Protein AF-A0A1F6BG37-F1 (afdb_monomer)

Foldseek 3Di:
DKWFDDDQFWIWDDAPFWIWIDAFFWIWIGGPVDDDIDIDGAADWDADRNKTWGWDDDPNTTWIFIAGLNATETEPHPHQDEDDLVRLVVREDHQEYEEELNHCVNCVSHVHLEYEYHDDDPVSVCVSCVVVVHRDADEDRMDDDHPVPRDPHYYYHYHD

Nearest PDB structures (foldseek):
  1vjn-assembly2_B  TM=7.966E-01  e=3.087E-10  Thermotoga maritima
  1vjn-assembly1_A  TM=7.802E-01  e=8.907E-10  Thermotoga maritima
  6do3-assembly1_A  TM=3.942E-01  e=5.935E-02  Homo sapiens
  3b77-assembly2_E  TM=4.683E-01  e=9.216E-01  Exiguobacterium sibiricum 255-15
  2qmi-assembly1_C  TM=3.469E-01  e=2.830E+00  Pyrococcus abyssi

InterPro domains:
  IPR036866 Ribonuclease Z/Hydroxyacylglutathione hydrolase-like [G3DSA:3.60.15.10] (1-160)
  IPR036866 Ribonuclease Z/Hydroxyacylglutathione hydrolase-like [SSF56281] (44-125)

Structure (mmCIF, N/CA/C/O backbone):
data_AF-A0A1F6BG37-F1
#
_entry.id   AF-A0A1F6BG37-F1
#
loop_
_atom_site.group_PDB
_atom_site.id
_atom_site.type_symbol
_atom_site.label_atom_id
_atom_site.label_alt_id
_atom_site.label_comp_id
_atom_site.label_asym_id
_atom_site.label_entity_id
_atom_site.label_seq_id
_atom_site.pdbx_PDB_ins_code
_atom_site.Cartn_x
_atom_site.Cartn_y
_atom_site.Cartn_z
_atom_site.occupancy
_atom_site.B_iso_or_equiv
_atom_site.auth_seq_id
_atom_site.auth_comp_id
_atom_site.auth_asym_id
_atom_site.auth_atom_id
_atom_site.pdbx_PDB_model_num
ATOM 1 N N . MET A 1 1 ? -2.166 -8.365 -10.939 1.00 94.50 1 MET A N 1
ATOM 2 C CA . MET A 1 1 ? -1.132 -8.343 -9.890 1.00 94.50 1 MET A CA 1
ATOM 3 C C . MET A 1 1 ? -1.586 -9.173 -8.691 1.00 94.50 1 MET A C 1
ATOM 5 O O . MET A 1 1 ? -2.780 -9.232 -8.429 1.00 94.50 1 MET A O 1
ATOM 9 N N . ASP A 1 2 ? -0.647 -9.784 -7.964 1.00 96.81 2 ASP A N 1
ATOM 10 C CA . ASP A 1 2 ? -0.900 -10.356 -6.630 1.00 96.81 2 ASP A CA 1
ATOM 11 C C . ASP A 1 2 ? -0.273 -9.486 -5.528 1.00 96.81 2 ASP A C 1
ATOM 13 O O . ASP A 1 2 ? 0.865 -9.044 -5.675 1.00 96.81 2 ASP A O 1
ATOM 17 N N . ILE A 1 3 ? -0.975 -9.292 -4.414 1.00 97.62 3 ILE A N 1
ATOM 18 C CA . ILE A 1 3 ? -0.491 -8.641 -3.191 1.00 97.62 3 ILE A CA 1
ATOM 19 C C . ILE A 1 3 ? -0.441 -9.699 -2.090 1.00 97.62 3 ILE A C 1
ATOM 21 O O . ILE A 1 3 ? -1.429 -10.391 -1.858 1.00 97.62 3 ILE A O 1
ATOM 25 N N . SER A 1 4 ? 0.689 -9.842 -1.405 1.00 97.25 4 SER A N 1
ATOM 26 C CA . SER A 1 4 ? 0.837 -10.785 -0.288 1.00 97.25 4 SER A CA 1
ATOM 27 C C . SER A 1 4 ? 1.600 -10.154 0.868 1.00 97.25 4 SER A C 1
ATOM 29 O O . SER A 1 4 ? 2.575 -9.431 0.636 1.00 97.25 4 SER A O 1
ATOM 31 N N . PHE A 1 5 ? 1.211 -10.490 2.094 1.00 92.88 5 PHE A N 1
ATOM 32 C CA . PHE A 1 5 ? 1.993 -10.187 3.287 1.00 92.88 5 PHE A CA 1
ATOM 33 C C . PHE A 1 5 ? 3.263 -11.053 3.313 1.00 92.88 5 PHE A C 1
ATOM 35 O O . PHE A 1 5 ? 3.240 -12.218 2.916 1.00 92.88 5 PHE A O 1
ATOM 42 N N . VAL A 1 6 ? 4.402 -10.475 3.697 1.00 89.62 6 VAL A N 1
ATOM 43 C CA . VAL A 1 6 ? 5.690 -11.192 3.757 1.00 89.62 6 VAL A CA 1
ATOM 44 C C . VAL A 1 6 ? 6.105 -11.438 5.201 1.00 89.62 6 VAL A C 1
ATOM 46 O O . VAL A 1 6 ? 6.521 -12.538 5.550 1.00 89.62 6 VAL A O 1
ATOM 49 N N . ASN A 1 7 ? 6.049 -10.393 6.021 1.00 81.69 7 ASN A N 1
ATOM 50 C CA . ASN A 1 7 ? 6.365 -10.397 7.445 1.00 81.69 7 ASN A CA 1
ATOM 51 C C . ASN A 1 7 ? 5.792 -9.116 8.073 1.00 81.69 7 ASN A C 1
ATOM 53 O O . ASN A 1 7 ? 5.287 -8.273 7.338 1.00 81.69 7 ASN A O 1
ATOM 57 N N . GLN A 1 8 ? 5.946 -8.962 9.395 1.00 69.06 8 GLN A N 1
ATOM 58 C CA . GLN A 1 8 ? 5.404 -7.911 10.282 1.00 69.06 8 GLN A CA 1
ATOM 59 C C . GLN A 1 8 ? 5.094 -6.526 9.673 1.00 69.06 8 GLN A C 1
ATOM 61 O O . GLN A 1 8 ? 4.143 -5.892 10.120 1.00 69.06 8 GLN A O 1
ATOM 66 N N . SER A 1 9 ? 5.858 -6.034 8.692 1.00 77.56 9 SER A N 1
ATOM 67 C CA . SER A 1 9 ? 5.552 -4.768 8.007 1.00 77.56 9 SER A CA 1
ATOM 68 C C . SER A 1 9 ? 5.842 -4.755 6.502 1.00 77.56 9 SER A C 1
ATOM 70 O O . SER A 1 9 ? 5.820 -3.692 5.891 1.00 77.56 9 SER A O 1
ATOM 72 N N . SER A 1 10 ? 6.128 -5.905 5.890 1.00 92.50 10 SER A N 1
ATOM 73 C CA . SER A 1 10 ? 6.514 -5.965 4.480 1.00 92.50 10 SER A CA 1
ATOM 74 C C . SER A 1 10 ? 5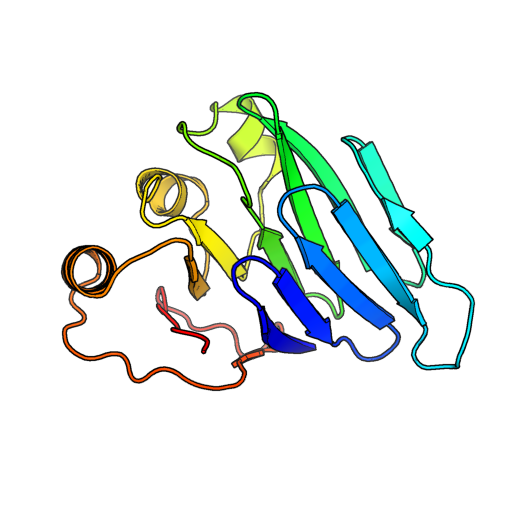.424 -6.576 3.613 1.00 92.50 10 SER A C 1
ATOM 76 O O . SER A 1 10 ? 4.913 -7.660 3.903 1.00 92.50 10 SER A O 1
ATOM 78 N N . PHE A 1 11 ? 5.146 -5.924 2.488 1.00 97.00 11 PHE A N 1
ATOM 79 C CA . PHE A 1 11 ? 4.226 -6.408 1.466 1.00 97.00 11 PHE A CA 1
ATOM 80 C C . PHE A 1 11 ? 4.971 -6.673 0.169 1.00 97.00 11 PHE A C 1
ATOM 82 O O . PHE A 1 11 ? 5.906 -5.961 -0.201 1.00 97.00 11 PHE A O 1
ATOM 89 N N . ARG A 1 12 ? 4.537 -7.714 -0.534 1.00 97.62 12 ARG A N 1
ATOM 90 C CA . ARG A 1 12 ? 5.015 -8.047 -1.869 1.00 97.62 12 ARG A CA 1
ATOM 91 C C . ARG A 1 12 ? 3.910 -7.777 -2.876 1.00 97.62 12 ARG A C 1
ATOM 93 O O . ARG A 1 12 ? 2.835 -8.358 -2.761 1.00 97.62 12 ARG A O 1
ATOM 100 N N . LEU A 1 13 ? 4.221 -6.968 -3.882 1.00 97.56 13 LEU A N 1
ATOM 101 C CA . LEU A 1 13 ? 3.398 -6.727 -5.061 1.00 97.56 13 LEU A CA 1
ATOM 102 C C . LEU A 1 13 ? 4.023 -7.469 -6.237 1.00 97.56 13 LEU A C 1
ATOM 104 O O . LEU A 1 13 ? 5.162 -7.216 -6.626 1.00 97.56 13 LEU A O 1
ATOM 108 N N . ARG A 1 14 ? 3.302 -8.434 -6.792 1.00 96.44 14 ARG A N 1
ATOM 109 C CA . ARG A 1 14 ? 3.774 -9.295 -7.872 1.00 96.44 14 ARG A CA 1
ATOM 110 C C . ARG A 1 14 ? 3.041 -8.934 -9.160 1.00 96.44 14 ARG A C 1
ATOM 112 O O . ARG A 1 14 ? 1.942 -9.431 -9.414 1.00 96.44 14 ARG A O 1
ATOM 119 N N . GLY A 1 15 ? 3.658 -8.082 -9.972 1.00 95.19 15 GLY A N 1
ATOM 120 C CA . GLY A 1 15 ? 3.165 -7.739 -11.306 1.00 95.19 15 GLY A CA 1
ATOM 121 C C . GLY A 1 15 ? 3.629 -8.725 -12.376 1.00 95.19 15 GLY A C 1
ATOM 122 O O . GLY A 1 15 ? 4.350 -9.680 -12.071 1.00 95.19 15 GLY A O 1
ATOM 123 N N . LYS A 1 16 ? 3.238 -8.519 -13.634 1.00 93.00 16 LYS A N 1
ATOM 124 C CA . LYS A 1 16 ? 3.592 -9.410 -14.755 1.00 93.00 16 LYS A CA 1
ATOM 125 C C . LYS A 1 16 ? 5.098 -9.447 -15.018 1.00 93.00 16 LYS A C 1
ATOM 127 O O . LYS A 1 16 ? 5.654 -10.532 -15.165 1.00 93.00 16 LYS A O 1
ATOM 132 N N . LEU A 1 17 ? 5.736 -8.277 -15.046 1.00 91.19 17 LEU A N 1
ATOM 133 C CA . LEU A 1 17 ? 7.152 -8.111 -15.410 1.00 91.19 17 LEU A CA 1
ATOM 134 C C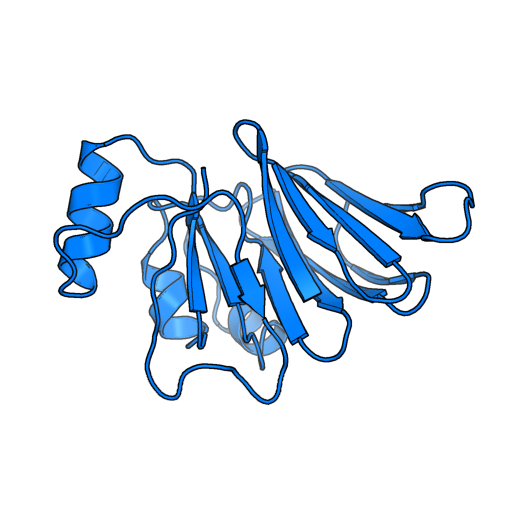 . LEU A 1 17 ? 8.067 -7.887 -14.203 1.00 91.19 17 LEU A C 1
ATOM 136 O O . LEU A 1 17 ? 9.241 -8.243 -14.242 1.00 91.19 17 LEU A O 1
ATOM 140 N N . ALA A 1 18 ? 7.525 -7.363 -13.106 1.00 94.88 18 ALA A N 1
ATOM 141 C CA . ALA A 1 18 ? 8.302 -6.992 -11.933 1.00 94.88 18 ALA A CA 1
ATOM 142 C C . ALA A 1 18 ? 7.689 -7.518 -10.632 1.00 94.88 18 ALA A C 1
ATOM 144 O O . ALA A 1 18 ? 6.522 -7.919 -10.558 1.00 94.88 18 ALA A O 1
ATOM 145 N N . MET A 1 19 ? 8.507 -7.516 -9.588 1.00 96.06 19 MET A N 1
ATOM 146 C CA . MET A 1 19 ? 8.092 -7.730 -8.211 1.00 96.06 19 MET A CA 1
ATOM 147 C C . MET A 1 19 ? 8.577 -6.558 -7.368 1.00 96.06 19 MET A C 1
ATOM 149 O O . MET A 1 19 ? 9.736 -6.164 -7.465 1.00 96.06 19 MET A O 1
ATOM 153 N N . VAL A 1 20 ? 7.701 -6.034 -6.520 1.00 97.44 20 VAL A N 1
ATOM 154 C CA . VAL A 1 20 ? 8.028 -5.005 -5.538 1.00 97.44 20 VAL A CA 1
ATOM 155 C C . VAL A 1 20 ? 7.927 -5.608 -4.147 1.00 97.44 20 VAL A C 1
ATOM 157 O O . VAL A 1 20 ? 6.960 -6.305 -3.846 1.00 97.44 20 VAL A O 1
ATOM 160 N N . ILE A 1 21 ? 8.915 -5.345 -3.300 1.00 96.88 21 ILE A N 1
ATOM 161 C CA . ILE A 1 21 ? 8.837 -5.576 -1.858 1.00 96.88 21 ILE A CA 1
ATOM 162 C C . ILE A 1 21 ? 8.934 -4.208 -1.196 1.00 96.88 21 ILE A C 1
ATOM 164 O O . ILE A 1 21 ? 9.921 -3.503 -1.395 1.00 96.88 21 ILE A O 1
ATOM 168 N N . VAL A 1 22 ? 7.909 -3.832 -0.440 1.00 96.94 22 VAL A N 1
ATOM 169 C CA . VAL A 1 22 ? 7.847 -2.553 0.270 1.00 96.94 22 VAL A CA 1
ATOM 170 C C . VAL A 1 22 ? 7.753 -2.800 1.770 1.00 96.94 22 VAL A C 1
ATOM 172 O O . VAL A 1 22 ? 7.030 -3.693 2.212 1.00 96.94 22 VAL A O 1
ATOM 175 N N . ASP A 1 23 ? 8.515 -2.032 2.541 1.00 94.12 23 ASP A N 1
ATOM 176 C CA . ASP A 1 23 ? 8.508 -1.992 4.001 1.00 94.12 23 ASP A CA 1
ATOM 177 C C . ASP A 1 23 ? 8.497 -0.532 4.491 1.00 94.12 23 ASP A C 1
ATOM 179 O O . ASP A 1 23 ? 8.476 0.405 3.697 1.00 94.12 23 ASP A O 1
ATOM 183 N N . GLN A 1 24 ? 8.485 -0.309 5.809 1.00 89.69 24 GLN A N 1
ATOM 184 C CA . GLN A 1 24 ? 8.408 1.042 6.393 1.00 89.69 24 GLN A CA 1
ATOM 185 C C . GLN A 1 24 ? 9.561 1.989 6.017 1.00 89.69 24 GLN A C 1
ATOM 187 O O . GLN A 1 24 ? 9.428 3.195 6.204 1.00 89.69 24 GLN A O 1
ATOM 192 N N . LYS A 1 25 ? 10.702 1.472 5.560 1.00 88.25 25 LYS A N 1
ATOM 193 C CA . LYS A 1 25 ? 11.916 2.256 5.292 1.00 88.25 25 LYS A CA 1
ATOM 194 C C . LYS A 1 25 ? 12.234 2.335 3.811 1.00 88.25 25 LYS A C 1
ATOM 196 O O . LYS A 1 25 ? 12.939 3.247 3.381 1.00 88.25 25 LYS A O 1
ATOM 201 N N . SER A 1 26 ? 11.824 1.334 3.043 1.00 93.44 26 SER A N 1
ATOM 202 C CA . SER A 1 26 ? 12.362 1.140 1.713 1.00 93.44 26 SER A CA 1
ATOM 203 C C . SER A 1 26 ? 11.428 0.361 0.800 1.00 93.44 26 SER A C 1
ATOM 205 O O . SER A 1 26 ? 10.589 -0.427 1.236 1.00 93.44 26 SER A O 1
ATOM 207 N N . LEU A 1 27 ? 11.626 0.571 -0.496 1.00 95.44 27 LEU A N 1
ATOM 208 C CA . LEU A 1 27 ? 10.954 -0.156 -1.557 1.00 95.44 27 LEU A CA 1
ATOM 209 C C . LEU A 1 27 ? 12.003 -0.764 -2.483 1.00 95.44 27 LEU A C 1
ATOM 211 O O . LEU A 1 27 ? 12.926 -0.082 -2.926 1.00 95.44 27 LEU A O 1
ATOM 215 N N . ARG A 1 28 ? 11.875 -2.055 -2.777 1.00 96.25 28 ARG A N 1
ATOM 216 C CA . ARG A 1 28 ? 12.780 -2.803 -3.648 1.00 96.25 28 ARG A CA 1
ATOM 217 C C . ARG A 1 28 ? 12.033 -3.317 -4.869 1.00 96.25 28 ARG A C 1
ATOM 219 O O . ARG A 1 28 ? 11.032 -4.007 -4.716 1.00 96.25 28 ARG A O 1
ATOM 226 N N . VAL A 1 29 ? 12.558 -3.036 -6.061 1.00 96.75 29 VAL A N 1
ATOM 227 C CA . VAL A 1 29 ? 12.007 -3.490 -7.346 1.00 96.75 29 VAL A CA 1
ATOM 228 C C . VAL A 1 29 ? 12.922 -4.527 -7.995 1.00 96.75 29 VAL A C 1
ATOM 230 O O . VAL A 1 29 ? 14.113 -4.301 -8.228 1.00 96.75 29 VAL A O 1
ATOM 233 N N . GLU A 1 30 ? 12.354 -5.674 -8.340 1.00 94.19 30 GLU A N 1
ATOM 234 C CA . GLU A 1 30 ? 13.023 -6.810 -8.967 1.00 94.19 30 GLU A CA 1
ATOM 235 C C . GLU A 1 30 ? 12.401 -7.142 -10.317 1.00 94.19 30 GLU A C 1
ATOM 237 O O . GLU A 1 30 ? 11.192 -7.028 -10.500 1.00 94.19 30 GLU A O 1
ATOM 242 N N . ASP A 1 31 ? 13.240 -7.589 -11.250 1.00 88.44 31 ASP A N 1
ATOM 243 C CA . ASP A 1 31 ? 12.765 -8.117 -12.530 1.00 88.44 31 ASP A CA 1
ATOM 244 C C . ASP A 1 31 ? 12.419 -9.599 -12.347 1.00 88.44 31 ASP A C 1
ATOM 246 O O . ASP A 1 31 ? 13.159 -10.328 -11.680 1.00 88.44 31 ASP A O 1
ATOM 250 N N . ARG A 1 32 ? 11.340 -10.065 -12.976 1.00 81.06 32 ARG A N 1
ATOM 251 C CA . ARG A 1 32 ? 11.008 -11.492 -13.074 1.00 81.06 32 ARG A CA 1
ATOM 252 C C . ARG A 1 32 ? 12.057 -12.288 -13.867 1.00 81.06 32 ARG A C 1
ATOM 254 O O . ARG A 1 32 ? 12.192 -13.482 -13.620 1.00 81.06 32 ARG A O 1
ATOM 261 N N . ALA A 1 33 ? 12.790 -11.652 -14.781 1.00 81.50 33 ALA A N 1
ATOM 262 C CA . ALA A 1 33 ? 13.789 -12.282 -15.648 1.00 81.50 33 ALA A CA 1
ATOM 263 C C . ALA A 1 33 ? 15.185 -12.462 -15.008 1.00 81.50 33 ALA A C 1
ATOM 265 O O . ALA A 1 33 ? 16.083 -12.990 -15.660 1.00 81.50 33 ALA A O 1
ATOM 266 N N . GLY A 1 34 ? 15.383 -12.073 -13.738 1.00 70.50 34 GLY A N 1
ATOM 267 C CA . GLY A 1 34 ? 16.616 -12.381 -12.992 1.00 70.50 34 GLY A CA 1
ATOM 268 C C . GLY A 1 34 ? 17.703 -11.295 -12.984 1.00 70.50 34 GLY A C 1
ATOM 269 O O . GLY A 1 34 ? 18.888 -11.612 -12.951 1.00 70.50 34 GLY A O 1
ATOM 270 N N . GLY A 1 35 ? 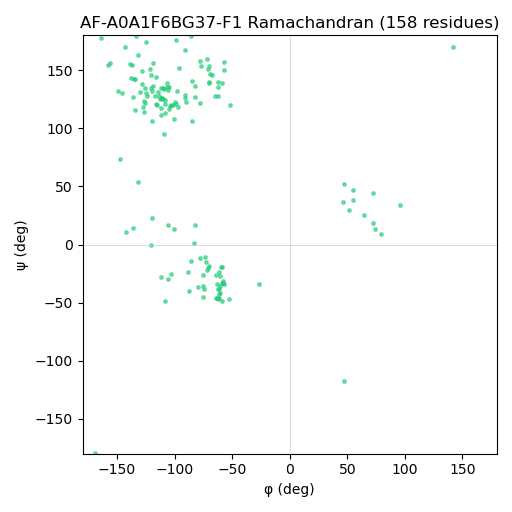17.324 -10.013 -12.984 1.00 78.62 35 GLY A N 1
ATOM 271 C CA . GLY A 1 35 ? 18.256 -8.882 -12.865 1.00 78.62 35 GLY A CA 1
ATOM 272 C C . GLY A 1 35 ? 18.519 -8.415 -11.426 1.00 78.62 35 GLY A C 1
A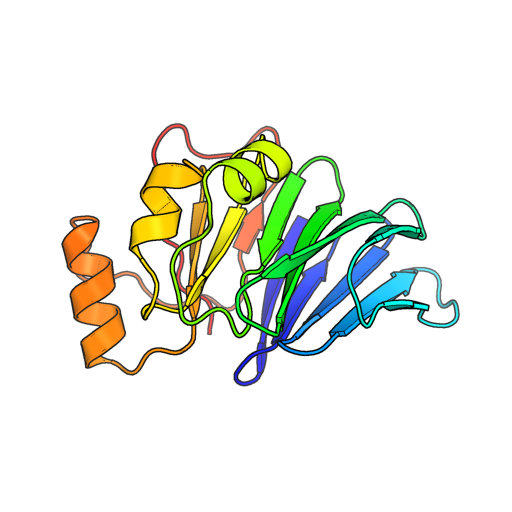TOM 273 O O . GLY A 1 35 ? 17.775 -8.740 -10.498 1.00 78.62 35 GLY A O 1
ATOM 274 N N . ALA A 1 36 ? 19.541 -7.570 -11.248 1.00 87.56 36 ALA A N 1
ATOM 275 C CA . ALA A 1 36 ? 19.839 -6.961 -9.954 1.00 87.56 36 ALA A CA 1
ATOM 276 C C . ALA A 1 36 ? 18.642 -6.129 -9.432 1.00 87.56 36 ALA A C 1
ATOM 278 O O . ALA A 1 36 ? 17.977 -5.437 -10.217 1.00 87.56 36 ALA A O 1
ATOM 279 N N . PRO A 1 37 ? 18.336 -6.198 -8.127 1.00 93.06 37 PRO A N 1
ATOM 280 C CA . PRO A 1 37 ? 17.282 -5.406 -7.502 1.00 93.06 37 PRO A CA 1
ATOM 281 C C . PRO A 1 37 ? 17.645 -3.917 -7.501 1.00 93.06 37 PRO A C 1
ATOM 283 O O . PRO A 1 37 ? 18.807 -3.559 -7.319 1.00 93.06 37 PRO A O 1
ATOM 286 N N . TYR A 1 38 ? 16.644 -3.052 -7.645 1.00 95.50 38 TYR A N 1
ATOM 287 C CA . TYR A 1 38 ? 16.791 -1.611 -7.449 1.00 95.50 38 TYR A CA 1
ATOM 288 C C . TYR A 1 38 ? 16.142 -1.209 -6.128 1.00 95.50 38 TYR A C 1
ATOM 290 O O . TYR A 1 38 ? 15.027 -1.638 -5.835 1.00 95.50 38 TYR A O 1
ATOM 298 N N . GLN A 1 39 ? 16.838 -0.407 -5.327 1.00 96.94 39 GLN A N 1
ATOM 299 C CA . GLN A 1 39 ? 16.394 -0.017 -3.994 1.00 96.94 39 GLN A CA 1
ATOM 300 C C . GLN A 1 39 ? 16.074 1.479 -3.952 1.00 96.94 39 GLN A C 1
ATOM 302 O O . GLN A 1 39 ? 16.941 2.306 -4.218 1.00 96.94 39 GLN A O 1
ATOM 307 N N . ILE A 1 40 ? 14.859 1.806 -3.528 1.00 97.25 40 ILE A N 1
ATOM 308 C CA . ILE A 1 40 ? 14.362 3.156 -3.256 1.00 97.25 40 ILE A CA 1
ATOM 309 C C . ILE A 1 40 ? 14.269 3.330 -1.730 1.00 97.25 40 ILE A C 1
ATOM 311 O O . ILE A 1 40 ? 13.860 2.404 -1.020 1.00 97.25 40 ILE A O 1
ATOM 315 N N . ARG A 1 41 ? 14.728 4.477 -1.209 1.00 94.38 41 ARG A N 1
ATOM 316 C CA . ARG A 1 41 ? 14.837 4.764 0.241 1.00 94.38 41 ARG A CA 1
ATOM 317 C C . ARG A 1 41 ? 14.360 6.164 0.643 1.00 94.38 41 ARG A C 1
ATOM 319 O O . ARG A 1 41 ? 14.693 6.625 1.731 1.00 94.38 41 ARG A O 1
ATOM 326 N N . GLY A 1 42 ? 13.647 6.866 -0.226 1.00 95.19 42 GLY A N 1
ATOM 327 C CA . GLY A 1 42 ? 13.251 8.237 0.052 1.00 95.19 42 GLY A CA 1
ATOM 328 C C . GLY A 1 42 ? 12.229 8.775 -0.937 1.00 95.19 42 GLY A C 1
ATOM 329 O O . GLY A 1 42 ? 11.793 8.044 -1.831 1.00 95.19 42 GLY A O 1
ATOM 330 N N . PRO A 1 43 ? 11.833 10.042 -0.746 1.00 96.69 43 PRO A N 1
ATOM 331 C CA . PRO A 1 43 ? 10.873 10.700 -1.607 1.00 96.69 43 PRO A CA 1
ATOM 332 C C . PRO A 1 43 ? 11.458 10.985 -2.992 1.00 96.69 43 PRO A C 1
ATOM 334 O O . PRO A 1 43 ? 12.668 11.169 -3.147 1.00 96.69 43 PRO A O 1
ATOM 337 N N . GLY A 1 44 ? 10.576 11.064 -3.982 1.00 96.44 44 GLY A N 1
ATOM 338 C CA . GLY A 1 44 ? 10.912 11.292 -5.381 1.00 96.44 44 GLY A CA 1
ATOM 339 C C . GLY A 1 44 ? 10.029 10.483 -6.323 1.00 96.44 44 GLY A C 1
ATOM 340 O O . GLY A 1 44 ? 9.287 9.598 -5.899 1.00 96.44 44 GLY A O 1
ATOM 341 N N . GLU A 1 45 ? 10.136 10.784 -7.609 1.00 96.94 45 GLU A N 1
ATOM 342 C CA . GLU A 1 45 ? 9.499 10.015 -8.675 1.00 96.94 45 GLU A CA 1
ATOM 343 C C . GLU A 1 45 ? 10.517 9.048 -9.279 1.00 96.94 45 GLU A C 1
ATOM 345 O O . GLU A 1 45 ? 11.655 9.419 -9.580 1.00 96.94 45 GLU A O 1
ATOM 350 N N . TYR A 1 46 ? 10.114 7.792 -9.438 1.00 97.06 46 TYR A N 1
ATOM 351 C CA . TYR A 1 46 ? 10.948 6.732 -9.979 1.00 97.06 46 TYR A CA 1
ATOM 352 C C . TYR A 1 46 ? 10.155 5.921 -10.998 1.00 97.06 46 TYR A C 1
ATOM 354 O O . TYR A 1 46 ? 8.992 5.592 -10.780 1.00 97.06 46 TYR A O 1
ATOM 362 N N . GLU A 1 47 ? 10.824 5.508 -12.068 1.00 95.81 47 GLU A N 1
ATOM 363 C CA . GLU A 1 47 ? 10.309 4.510 -12.997 1.00 95.81 47 GLU A CA 1
ATOM 364 C C . GLU A 1 47 ? 11.350 3.403 -13.137 1.00 95.81 47 GLU A C 1
ATOM 366 O O . GLU A 1 47 ? 12.476 3.622 -13.589 1.00 95.81 47 GLU A O 1
ATOM 371 N N . VAL A 1 48 ? 11.005 2.200 -12.680 1.00 94.06 48 VAL A N 1
ATOM 372 C CA . VAL A 1 48 ? 11.943 1.081 -12.617 1.00 94.06 48 VAL A CA 1
ATOM 373 C C . VAL A 1 48 ? 11.273 -0.166 -13.157 1.00 94.06 48 VAL A C 1
ATOM 375 O O . VAL A 1 48 ? 10.343 -0.688 -12.552 1.00 94.06 48 VAL A O 1
ATOM 378 N N . LYS A 1 49 ? 11.785 -0.696 -14.273 1.00 90.31 49 LYS A N 1
ATOM 379 C CA . LYS A 1 49 ? 11.324 -1.975 -14.852 1.00 90.31 49 LYS A CA 1
ATOM 380 C C . LYS A 1 49 ? 9.803 -2.002 -15.106 1.00 90.31 49 LYS A C 1
ATOM 382 O O . LYS A 1 49 ? 9.153 -3.019 -14.872 1.00 90.31 49 LYS A O 1
ATOM 387 N N . GLY A 1 50 ? 9.243 -0.876 -15.557 1.00 90.25 50 GLY A N 1
ATOM 388 C CA . GLY A 1 50 ? 7.805 -0.718 -15.806 1.00 90.25 50 GLY A CA 1
ATOM 389 C C . GLY A 1 50 ? 6.946 -0.591 -14.542 1.00 90.25 50 GLY A C 1
ATOM 390 O O . GLY A 1 50 ? 5.732 -0.743 -14.625 1.00 90.25 50 GLY A O 1
ATOM 391 N N . VAL A 1 51 ? 7.567 -0.358 -13.381 1.00 96.81 51 VAL A N 1
ATOM 392 C CA . VAL A 1 51 ? 6.893 0.027 -12.136 1.00 96.81 51 VAL A CA 1
ATOM 393 C C . VAL A 1 51 ? 7.094 1.523 -11.928 1.00 96.81 51 VAL A C 1
ATOM 395 O O . VAL A 1 51 ? 8.237 1.973 -11.808 1.00 96.81 51 VAL A O 1
ATOM 398 N N . GLY A 1 52 ? 5.995 2.270 -11.862 1.00 97.19 52 GLY A N 1
ATOM 399 C CA . GLY A 1 52 ? 6.001 3.665 -11.430 1.00 97.19 52 GLY A CA 1
ATOM 400 C C . GLY A 1 52 ? 5.983 3.739 -9.907 1.00 97.19 52 GLY A C 1
ATOM 401 O O . GLY A 1 52 ? 5.253 2.992 -9.257 1.00 97.19 52 GLY A O 1
ATOM 402 N N . VAL A 1 53 ? 6.796 4.607 -9.312 1.00 97.38 53 VAL A N 1
ATOM 403 C CA . VAL A 1 53 ? 6.810 4.835 -7.863 1.00 97.38 53 VAL A CA 1
ATOM 404 C C . VAL A 1 53 ? 6.875 6.328 -7.587 1.00 97.38 53 VAL A C 1
ATOM 406 O O . VAL A 1 53 ? 7.790 7.006 -8.045 1.00 97.38 53 VAL A O 1
ATOM 409 N N . ILE A 1 54 ? 5.949 6.816 -6.768 1.00 96.62 54 ILE A N 1
ATOM 410 C CA . ILE A 1 54 ? 5.991 8.154 -6.181 1.00 96.62 54 ILE A CA 1
ATOM 411 C C . ILE A 1 54 ? 6.229 7.980 -4.682 1.00 96.62 54 ILE A C 1
ATOM 413 O O . ILE A 1 54 ? 5.382 7.456 -3.958 1.00 96.62 54 ILE A O 1
ATOM 417 N N . GLY A 1 55 ? 7.410 8.380 -4.220 1.00 96.50 55 GLY A N 1
ATOM 418 C CA . GLY A 1 55 ? 7.745 8.480 -2.806 1.00 96.50 55 GLY A CA 1
ATOM 419 C C . GLY A 1 55 ? 7.430 9.878 -2.284 1.00 96.50 55 GLY A C 1
ATOM 420 O O . GLY A 1 55 ? 7.948 10.862 -2.813 1.00 96.50 55 GLY A O 1
ATOM 421 N N . LEU A 1 56 ? 6.643 9.976 -1.216 1.00 95.50 56 LEU A N 1
ATOM 422 C CA . LEU A 1 56 ? 6.263 11.245 -0.596 1.00 95.50 56 LEU A CA 1
ATOM 423 C C . LEU A 1 56 ? 6.722 11.292 0.862 1.00 95.50 56 LEU A C 1
ATOM 425 O O . LEU A 1 56 ? 6.546 10.333 1.612 1.00 95.50 56 LEU A O 1
ATOM 429 N N . SER A 1 57 ? 7.314 12.416 1.270 1.00 95.25 57 SER A N 1
ATOM 430 C CA . SER A 1 57 ? 7.695 12.639 2.667 1.00 95.25 57 SER A CA 1
ATOM 431 C C . SER A 1 57 ? 6.462 13.026 3.484 1.00 95.25 57 SER A C 1
ATOM 433 O O . SER A 1 57 ? 5.812 14.027 3.177 1.00 95.25 57 SER A O 1
ATOM 435 N N . ALA A 1 58 ? 6.150 12.253 4.524 1.00 93.56 58 ALA A N 1
ATOM 436 C CA . ALA A 1 58 ? 5.008 12.483 5.404 1.00 93.56 58 ALA A CA 1
ATOM 437 C C . ALA A 1 58 ? 5.333 12.061 6.843 1.00 93.56 58 ALA A C 1
ATOM 439 O O . ALA A 1 58 ? 5.847 10.969 7.074 1.00 93.56 58 ALA A O 1
ATOM 440 N N . ALA A 1 59 ? 5.058 12.936 7.817 1.00 90.00 59 ALA A N 1
ATOM 441 C CA . ALA A 1 59 ? 5.252 12.689 9.254 1.00 90.00 59 ALA A CA 1
ATOM 442 C C . ALA A 1 59 ? 6.618 12.063 9.640 1.00 90.00 59 ALA A C 1
ATOM 444 O O . ALA A 1 59 ? 6.699 11.225 10.535 1.00 90.00 59 ALA A O 1
ATOM 445 N N . GLY A 1 60 ? 7.703 12.452 8.959 1.00 90.00 60 GLY A N 1
ATOM 446 C CA . GLY A 1 60 ? 9.052 11.934 9.227 1.00 90.00 60 GLY A CA 1
ATOM 447 C C . GLY A 1 60 ? 9.354 10.552 8.632 1.00 90.00 60 GLY A C 1
ATOM 448 O O . GLY A 1 60 ? 10.407 9.989 8.925 1.00 90.00 60 GLY A O 1
ATOM 449 N N . THR A 1 61 ? 8.471 10.015 7.786 1.00 93.31 61 THR A N 1
ATOM 450 C CA . THR A 1 61 ? 8.696 8.803 6.989 1.00 93.31 61 THR A CA 1
ATOM 451 C C . THR A 1 61 ? 8.470 9.063 5.494 1.00 93.31 61 THR A C 1
ATOM 453 O O . THR A 1 61 ? 8.070 10.156 5.095 1.00 93.31 61 THR A O 1
ATOM 456 N N . THR A 1 62 ? 8.755 8.071 4.648 1.00 95.62 62 THR A N 1
ATOM 457 C CA . THR A 1 62 ? 8.376 8.080 3.229 1.00 95.62 62 THR A CA 1
ATOM 458 C C . THR A 1 62 ? 7.252 7.079 2.997 1.00 95.62 62 THR A C 1
ATOM 460 O O . THR A 1 62 ? 7.402 5.896 3.303 1.00 95.62 62 THR A O 1
ATOM 463 N N . ILE A 1 63 ? 6.145 7.557 2.440 1.00 96.62 63 ILE A N 1
ATOM 464 C CA . ILE A 1 63 ? 5.057 6.721 1.927 1.00 96.62 63 ILE A CA 1
ATOM 465 C C . ILE A 1 63 ? 5.245 6.524 0.425 1.00 96.62 63 ILE A C 1
ATOM 467 O O . ILE A 1 63 ? 5.833 7.378 -0.239 1.00 96.62 63 ILE A O 1
ATOM 471 N N . TYR A 1 64 ? 4.769 5.404 -0.113 1.00 97.69 64 TYR A N 1
ATOM 472 C CA . TYR A 1 64 ? 4.981 5.061 -1.519 1.00 97.69 64 TYR A CA 1
ATOM 473 C C . TYR A 1 64 ? 3.657 4.773 -2.212 1.00 97.69 64 TYR A C 1
ATOM 475 O O . TYR A 1 64 ? 2.955 3.837 -1.830 1.00 97.69 64 TYR A O 1
ATOM 483 N N . ARG A 1 65 ? 3.355 5.530 -3.268 1.00 97.81 65 ARG A N 1
ATOM 484 C CA . ARG A 1 65 ? 2.371 5.139 -4.277 1.00 97.81 65 ARG A CA 1
ATOM 485 C C . ARG A 1 65 ? 3.093 4.377 -5.382 1.00 97.81 65 ARG A C 1
ATOM 487 O O . ARG A 1 65 ? 4.115 4.831 -5.886 1.00 97.81 65 ARG A O 1
ATOM 494 N N . ILE A 1 66 ? 2.588 3.200 -5.718 1.00 98.25 66 ILE A N 1
ATOM 495 C CA . ILE A 1 66 ? 3.243 2.216 -6.576 1.00 98.25 66 ILE A CA 1
ATOM 496 C C . ILE A 1 66 ? 2.264 1.844 -7.678 1.00 98.25 66 ILE A C 1
ATOM 498 O O . ILE A 1 66 ? 1.205 1.289 -7.400 1.00 98.25 66 ILE A O 1
ATOM 502 N N . GLU A 1 67 ? 2.627 2.111 -8.922 1.00 97.75 67 GLU A N 1
ATOM 503 C CA . GLU A 1 67 ? 1.844 1.740 -10.091 1.00 97.75 67 GLU A CA 1
ATOM 504 C C . GLU A 1 67 ? 2.474 0.530 -10.779 1.00 97.75 67 GLU A C 1
ATOM 506 O O . GLU A 1 67 ? 3.633 0.550 -11.202 1.00 97.75 67 GLU A O 1
ATOM 511 N N . ILE A 1 68 ? 1.713 -0.560 -10.862 1.00 96.69 68 ILE A N 1
ATOM 512 C CA . ILE A 1 68 ? 2.177 -1.826 -11.428 1.00 96.69 68 ILE A CA 1
ATOM 513 C C . ILE A 1 68 ? 1.004 -2.577 -12.065 1.00 96.69 68 ILE A C 1
ATOM 515 O O . ILE A 1 68 ? -0.068 -2.713 -11.482 1.00 96.69 68 ILE A O 1
ATOM 519 N N . ASP A 1 69 ? 1.198 -3.070 -13.292 1.00 95.56 69 ASP A N 1
ATOM 520 C CA . ASP A 1 69 ? 0.141 -3.686 -14.113 1.00 95.56 69 ASP A CA 1
ATOM 521 C C . ASP A 1 69 ? -1.135 -2.816 -14.257 1.00 95.56 69 ASP A C 1
ATOM 523 O O . ASP A 1 69 ? -2.236 -3.355 -14.401 1.00 95.56 69 ASP A O 1
ATOM 527 N N . GLY A 1 70 ? -0.997 -1.485 -14.212 1.00 95.31 70 GLY A N 1
ATOM 528 C CA . GLY A 1 70 ? -2.116 -0.537 -14.289 1.00 95.31 70 GLY A CA 1
ATOM 529 C C . GLY A 1 70 ? -2.997 -0.488 -13.036 1.00 95.31 70 GLY A C 1
ATOM 530 O O . GLY A 1 70 ? -4.139 -0.050 -13.130 1.00 95.31 70 GLY A O 1
ATOM 531 N N . VAL A 1 71 ? -2.500 -0.979 -11.896 1.00 97.81 71 VAL A N 1
ATOM 532 C CA . VAL A 1 71 ? -3.134 -0.851 -10.576 1.00 97.81 71 VAL A CA 1
ATOM 533 C C . VAL A 1 71 ? -2.244 0.018 -9.690 1.00 97.81 71 VAL A C 1
ATOM 535 O O . VAL A 1 71 ? -1.037 -0.221 -9.597 1.00 97.81 71 VAL A O 1
ATOM 538 N N . SER A 1 72 ? -2.850 1.003 -9.036 1.00 98.12 72 SER A N 1
ATOM 539 C CA . SER A 1 72 ? -2.206 1.969 -8.146 1.00 98.12 72 SER A CA 1
ATOM 540 C C . SER A 1 72 ? -2.354 1.537 -6.684 1.00 98.12 72 SER A C 1
ATOM 542 O O . SER A 1 72 ? -3.464 1.409 -6.164 1.00 98.12 72 SER A O 1
ATOM 544 N N . VAL A 1 73 ? -1.229 1.291 -6.012 1.00 98.50 73 VAL A N 1
ATOM 545 C CA . VAL A 1 73 ? -1.166 0.839 -4.615 1.00 98.50 73 VAL A CA 1
ATOM 546 C C . VAL A 1 73 ? -0.480 1.893 -3.758 1.00 98.50 73 VAL A C 1
ATOM 548 O O . VAL A 1 73 ? 0.689 2.196 -3.981 1.00 98.50 73 VAL A O 1
ATOM 551 N N . LEU A 1 74 ? -1.160 2.405 -2.737 1.00 98.31 74 LEU A N 1
ATOM 552 C CA . LEU A 1 74 ? -0.569 3.301 -1.747 1.00 98.31 74 LEU A CA 1
ATOM 553 C C . LEU A 1 74 ? -0.192 2.526 -0.488 1.00 98.31 74 LEU A C 1
ATOM 555 O O . LEU A 1 74 ? -1.039 1.923 0.166 1.00 98.31 74 LEU A O 1
ATOM 559 N N . TYR A 1 75 ? 1.085 2.566 -0.130 1.00 97.56 75 TYR A N 1
ATOM 560 C CA . TYR A 1 75 ? 1.607 2.012 1.109 1.00 97.56 75 TYR A CA 1
ATOM 561 C C . TYR A 1 75 ? 1.999 3.136 2.070 1.00 97.56 75 TYR A C 1
ATOM 563 O O . TYR A 1 75 ? 2.964 3.867 1.827 1.00 97.56 75 TYR A O 1
ATOM 571 N N . LEU A 1 76 ? 1.266 3.248 3.183 1.00 95.50 76 LEU A N 1
ATOM 572 C CA . LEU A 1 76 ? 1.483 4.299 4.185 1.00 95.50 76 LEU A CA 1
ATOM 573 C C . LEU A 1 76 ? 2.547 3.949 5.234 1.00 95.50 76 LEU A C 1
ATOM 575 O O . LEU A 1 76 ? 3.016 4.825 5.955 1.00 95.50 76 LEU A O 1
ATOM 579 N N . GLY A 1 77 ? 2.958 2.683 5.328 1.00 87.50 77 GLY A N 1
ATOM 580 C CA . GLY A 1 77 ? 4.079 2.258 6.165 1.00 87.50 77 GLY A CA 1
ATOM 581 C C . GLY A 1 77 ? 4.065 2.817 7.585 1.00 87.50 77 GLY A C 1
ATOM 582 O O . GLY A 1 77 ? 3.182 2.495 8.370 1.00 87.50 77 GLY A O 1
ATOM 583 N N . GLY A 1 78 ? 5.085 3.601 7.935 1.00 88.25 78 GLY A N 1
ATOM 584 C CA . GLY A 1 78 ? 5.273 4.164 9.278 1.00 88.25 78 GLY A CA 1
ATOM 585 C C . GLY A 1 78 ? 4.478 5.441 9.573 1.00 88.25 78 GLY A C 1
ATOM 586 O O . GLY A 1 78 ? 4.861 6.172 10.484 1.00 88.25 78 GLY A O 1
ATOM 587 N N . LEU A 1 79 ? 3.444 5.765 8.791 1.00 93.50 79 LEU A N 1
ATOM 588 C CA . LEU A 1 79 ? 2.636 6.962 9.009 1.00 93.50 79 LEU A CA 1
ATOM 589 C C . LEU A 1 79 ? 1.878 6.871 10.346 1.00 93.50 79 LEU A C 1
ATOM 591 O O . LEU A 1 79 ? 1.185 5.894 10.615 1.00 93.50 79 LEU A O 1
ATOM 595 N N . THR A 1 80 ? 2.008 7.907 11.176 1.00 90.94 80 THR A N 1
ATOM 596 C CA . THR A 1 80 ? 1.390 7.991 12.516 1.00 90.94 80 THR A CA 1
ATOM 597 C C . THR A 1 80 ? 0.451 9.186 12.678 1.00 90.94 80 THR A C 1
ATOM 599 O O . THR A 1 80 ? -0.112 9.391 13.750 1.00 90.94 80 THR A O 1
ATOM 602 N N . GLN A 1 81 ? 0.298 9.995 11.630 1.00 91.12 81 GLN A N 1
ATOM 603 C CA . GLN A 1 81 ? -0.508 11.214 11.617 1.00 91.12 81 GLN A CA 1
ATOM 604 C C . GLN A 1 81 ? -1.286 11.294 10.294 1.00 91.12 81 GLN A C 1
ATOM 606 O O . GLN A 1 81 ? -0.836 10.698 9.313 1.00 91.12 81 GLN A O 1
ATOM 611 N N . PRO A 1 82 ? -2.423 12.009 10.241 1.00 90.94 82 PRO A N 1
ATOM 612 C CA . PRO A 1 82 ? -3.142 12.255 8.992 1.00 90.94 82 PRO A CA 1
ATOM 613 C C . PRO A 1 82 ? -2.271 12.941 7.931 1.00 90.94 82 PRO A C 1
ATOM 615 O O . PRO A 1 82 ? -1.288 13.612 8.262 1.00 90.94 82 PRO A O 1
ATOM 618 N N . LEU A 1 83 ? -2.646 12.781 6.662 1.00 93.88 83 LEU A N 1
ATOM 619 C CA . LEU A 1 83 ? -2.009 13.487 5.555 1.00 93.88 83 LEU A CA 1
ATOM 620 C C . LEU A 1 83 ? -2.492 14.941 5.502 1.00 93.88 83 LEU A C 1
ATOM 622 O O . LEU A 1 83 ? -3.588 15.271 5.954 1.00 93.88 83 LEU A O 1
ATOM 626 N N . THR A 1 84 ? -1.668 15.833 4.957 1.00 94.06 84 THR A N 1
ATOM 627 C CA . THR A 1 84 ? -2.117 17.188 4.613 1.00 94.06 84 THR A CA 1
ATOM 628 C C . THR A 1 84 ? -2.906 17.159 3.307 1.00 94.06 84 THR A C 1
ATOM 630 O O . THR A 1 84 ? -2.699 16.273 2.482 1.00 94.06 84 THR A O 1
ATOM 633 N N . SER A 1 85 ? -3.749 18.163 3.064 1.00 92.12 85 SER A N 1
ATOM 634 C CA . SER A 1 85 ? -4.505 18.287 1.807 1.00 92.12 85 SER A CA 1
ATOM 635 C C . SER A 1 85 ? -3.601 18.211 0.571 1.00 92.12 85 SER A C 1
ATOM 637 O O . SER A 1 85 ? -3.827 17.373 -0.290 1.00 92.12 85 SER A O 1
ATOM 639 N N . ASP A 1 86 ? -2.488 18.951 0.564 1.00 92.81 86 ASP A N 1
ATOM 640 C CA . ASP A 1 86 ? -1.504 18.894 -0.526 1.00 92.81 86 ASP A CA 1
ATOM 641 C C . ASP A 1 86 ? -0.926 17.484 -0.747 1.00 92.81 86 ASP A C 1
ATOM 643 O O . ASP A 1 86 ? -0.598 17.108 -1.868 1.00 92.81 86 ASP A O 1
ATOM 647 N N . GLN A 1 87 ? -0.769 16.688 0.318 1.00 94.38 87 GLN A N 1
ATOM 648 C CA . GLN A 1 87 ? -0.281 15.314 0.200 1.00 94.38 87 GLN A CA 1
ATOM 649 C C . GLN A 1 87 ? -1.359 14.390 -0.366 1.00 94.38 87 GLN A C 1
ATOM 651 O O . GLN A 1 87 ? -1.026 13.513 -1.154 1.00 94.38 87 GLN A O 1
ATOM 656 N N . VAL A 1 88 ? -2.623 14.581 0.022 1.00 93.75 88 VAL A N 1
ATOM 657 C CA . VAL A 1 88 ? -3.766 13.832 -0.520 1.00 93.75 88 VAL A CA 1
ATOM 658 C C . VAL A 1 88 ? -3.903 14.091 -2.020 1.00 93.75 88 VAL A C 1
ATOM 660 O O . VAL A 1 88 ? -3.976 13.135 -2.787 1.00 93.75 88 VAL A O 1
ATOM 663 N N . ASP A 1 89 ? -3.813 15.351 -2.450 1.00 90.69 89 ASP A N 1
ATOM 664 C CA . ASP A 1 89 ? -3.930 15.736 -3.863 1.00 90.69 89 ASP A CA 1
ATOM 665 C C . ASP A 1 89 ? -2.847 15.081 -4.744 1.00 90.69 89 ASP A C 1
ATOM 667 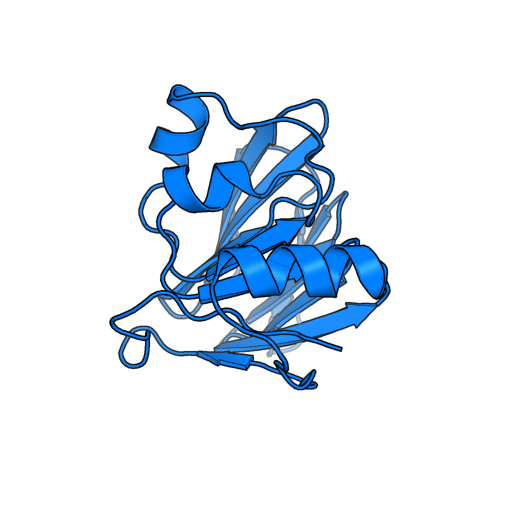O O . ASP A 1 89 ? -3.102 14.680 -5.880 1.00 90.69 89 ASP A O 1
ATOM 671 N N . LEU A 1 90 ? -1.629 14.911 -4.216 1.00 90.75 90 LEU A N 1
ATOM 672 C CA . LEU A 1 90 ? -0.529 14.228 -4.913 1.00 90.75 90 LEU A CA 1
ATOM 673 C C . LEU A 1 90 ? -0.713 12.703 -5.010 1.00 90.75 90 LEU A C 1
ATOM 675 O O . LEU A 1 90 ? -0.012 12.034 -5.775 1.00 90.75 90 LEU A O 1
ATOM 679 N N . LEU A 1 91 ? -1.625 12.138 -4.221 1.00 92.31 91 LEU A N 1
ATOM 680 C CA . LEU A 1 91 ? -1.880 10.704 -4.113 1.00 92.31 91 LEU A CA 1
ATOM 681 C C . LEU A 1 91 ? -3.181 10.285 -4.807 1.00 92.31 91 LEU A C 1
ATOM 683 O O . LEU A 1 91 ? -3.653 9.181 -4.559 1.00 92.31 91 LEU A O 1
ATOM 687 N N . ASP A 1 92 ? -3.730 11.120 -5.689 1.00 86.88 92 ASP A N 1
ATOM 688 C CA . ASP A 1 92 ? -4.956 10.812 -6.427 1.00 86.88 92 ASP A CA 1
ATOM 689 C C . ASP A 1 92 ? -4.854 9.511 -7.254 1.00 86.88 92 ASP A C 1
ATOM 691 O O . ASP A 1 92 ? -3.781 9.108 -7.727 1.00 86.88 92 ASP A O 1
ATOM 695 N N . GLY A 1 93 ? -5.998 8.845 -7.435 1.00 91.81 93 GLY A N 1
ATOM 696 C CA . GLY A 1 93 ? -6.120 7.620 -8.224 1.00 91.81 93 GLY A CA 1
ATOM 697 C C . GLY A 1 93 ? -5.504 6.385 -7.561 1.00 91.81 93 GLY A C 1
ATOM 698 O O . GLY A 1 93 ? -4.783 5.624 -8.211 1.00 91.81 93 GLY A O 1
ATOM 699 N N . VAL A 1 94 ? -5.736 6.181 -6.263 1.00 97.56 94 VAL A N 1
ATOM 700 C CA . VAL A 1 94 ? -5.319 4.969 -5.537 1.00 97.56 94 VAL A CA 1
ATOM 701 C C . VAL A 1 94 ? -6.413 3.911 -5.603 1.00 97.56 94 VAL A C 1
ATOM 703 O O . VAL A 1 94 ? -7.524 4.119 -5.133 1.00 97.56 94 VAL A O 1
ATOM 706 N N . ASP A 1 95 ? -6.077 2.733 -6.125 1.00 98.31 95 ASP A N 1
ATOM 707 C CA . ASP A 1 95 ? -7.009 1.606 -6.193 1.00 98.31 95 ASP A CA 1
ATOM 708 C C . ASP A 1 95 ? -6.958 0.763 -4.907 1.00 98.31 95 ASP A C 1
ATOM 710 O O . ASP A 1 95 ? -7.982 0.290 -4.410 1.00 98.31 95 ASP A O 1
ATOM 714 N N . VAL A 1 96 ? -5.750 0.560 -4.364 1.00 98.50 96 VAL A N 1
ATOM 715 C CA . VAL A 1 96 ? -5.507 -0.250 -3.164 1.00 98.50 96 VAL A CA 1
ATOM 716 C C . VAL A 1 96 ? -4.721 0.548 -2.133 1.00 98.50 96 VAL A C 1
ATOM 718 O O . VAL A 1 96 ? -3.597 0.974 -2.390 1.00 98.50 96 VAL A O 1
ATOM 721 N N . LEU A 1 97 ? -5.268 0.679 -0.929 1.00 98.38 97 LEU A N 1
ATOM 722 C CA . LEU A 1 97 ? -4.624 1.352 0.191 1.00 98.38 97 LEU A CA 1
ATOM 723 C C . LEU A 1 97 ? -4.172 0.344 1.251 1.00 98.38 97 LEU A C 1
ATOM 725 O O . LEU A 1 97 ? -4.986 -0.361 1.842 1.00 98.38 97 LEU A O 1
ATOM 729 N N . ILE A 1 98 ? -2.872 0.314 1.538 1.00 97.44 98 ILE A N 1
ATOM 730 C CA . ILE A 1 98 ? -2.285 -0.427 2.657 1.00 97.44 98 ILE A CA 1
ATOM 731 C C . ILE A 1 98 ? -2.018 0.559 3.797 1.00 97.44 98 ILE A C 1
ATOM 733 O O . ILE A 1 98 ? -1.104 1.388 3.717 1.00 97.44 98 ILE A O 1
ATOM 737 N N . VAL A 1 99 ? -2.816 0.466 4.862 1.00 95.69 99 VAL A N 1
ATOM 738 C CA . VAL A 1 99 ? -2.943 1.510 5.892 1.00 95.69 99 VAL A CA 1
ATOM 739 C C . VAL A 1 99 ? -2.795 0.952 7.311 1.00 95.69 99 VAL A C 1
ATOM 741 O O . VAL A 1 99 ? -3.438 -0.044 7.653 1.00 95.69 99 VAL A O 1
ATOM 744 N N . PRO A 1 100 ? -1.961 1.565 8.172 1.00 94.06 100 PRO A N 1
ATOM 745 C CA . PRO A 1 100 ? -1.937 1.240 9.592 1.00 94.06 100 PRO A CA 1
ATOM 746 C C . PRO A 1 100 ? -3.283 1.543 10.252 1.00 94.06 100 PRO A C 1
ATOM 748 O O . PRO A 1 100 ? -3.830 2.629 10.068 1.00 94.06 100 PRO A O 1
ATOM 751 N N . VAL A 1 101 ? -3.781 0.632 11.092 1.00 93.25 101 VAL A N 1
ATOM 752 C CA . VAL A 1 101 ? -5.048 0.827 11.828 1.00 93.25 101 VAL A CA 1
ATOM 753 C C . VAL A 1 101 ? -5.026 2.075 12.728 1.00 93.25 101 VAL A C 1
ATOM 755 O O . VAL A 1 101 ? -6.078 2.601 13.065 1.00 93.25 101 VAL A O 1
ATOM 758 N N . GLY A 1 102 ? -3.845 2.599 13.072 1.00 90.75 102 GLY A N 1
ATOM 759 C CA . GLY A 1 102 ? -3.692 3.840 13.839 1.00 90.75 102 GLY A CA 1
ATOM 760 C C . GLY A 1 102 ? -3.990 5.142 13.080 1.00 90.75 102 GLY A C 1
ATOM 761 O O . GLY A 1 102 ? -4.072 6.187 13.718 1.00 90.75 102 GLY A O 1
ATOM 762 N N . VAL A 1 103 ? -4.155 5.113 11.751 1.00 92.69 103 VAL A N 1
ATOM 763 C CA . VAL A 1 103 ? -4.455 6.302 10.923 1.00 92.69 103 VAL A CA 1
ATOM 764 C C . VAL A 1 103 ? -5.626 6.058 9.949 1.00 92.69 103 VAL A C 1
ATOM 766 O O . VAL A 1 103 ? -5.494 6.273 8.742 1.00 92.69 103 VAL A O 1
ATOM 769 N N . PRO A 1 104 ? -6.804 5.618 10.435 1.00 91.19 104 PRO A N 1
ATOM 770 C CA . PRO A 1 104 ? -7.914 5.203 9.574 1.00 91.19 104 PRO A CA 1
ATOM 771 C C . PRO A 1 104 ? -8.577 6.379 8.837 1.00 91.19 104 PRO A C 1
ATOM 773 O O . PRO A 1 104 ? -9.241 6.170 7.824 1.00 91.19 104 PRO A O 1
ATOM 776 N N . SER A 1 105 ? -8.380 7.622 9.297 1.00 91.44 105 SER A N 1
ATOM 777 C CA . SER A 1 105 ? -8.958 8.824 8.677 1.00 91.44 105 SER A CA 1
ATOM 778 C C . SER A 1 105 ? -8.538 9.006 7.218 1.00 91.44 105 SER A C 1
ATOM 780 O O . SER A 1 105 ? -9.354 9.438 6.408 1.00 91.44 105 SER A O 1
ATOM 782 N N . VAL A 1 106 ? -7.314 8.588 6.871 1.00 93.94 106 VAL A N 1
ATOM 783 C CA . VAL A 1 106 ? -6.748 8.701 5.516 1.00 93.94 106 VAL A CA 1
ATOM 784 C C . VAL A 1 106 ? -7.563 7.907 4.486 1.00 93.94 106 VAL A C 1
ATOM 786 O O . VAL A 1 106 ? -7.581 8.246 3.310 1.00 93.94 106 VAL A O 1
ATOM 789 N N . ILE A 1 107 ? -8.305 6.879 4.909 1.00 95.50 107 ILE A N 1
ATOM 790 C CA . ILE A 1 107 ? -9.143 6.072 4.008 1.00 95.50 107 ILE A CA 1
ATOM 791 C C . ILE A 1 107 ? -10.235 6.927 3.354 1.00 95.50 107 ILE A C 1
ATOM 793 O O . ILE A 1 107 ? -10.528 6.742 2.178 1.00 95.50 107 ILE A O 1
ATOM 797 N N . LYS A 1 108 ? -10.818 7.874 4.100 1.00 93.50 108 LYS A N 1
ATOM 798 C CA . LYS A 1 108 ? -11.865 8.769 3.582 1.00 93.50 108 LYS A CA 1
ATOM 799 C C . LYS A 1 108 ? -11.314 9.856 2.665 1.00 93.50 108 LYS A C 1
ATOM 801 O O . LYS A 1 108 ? -12.054 10.367 1.844 1.00 93.50 108 LYS A O 1
ATOM 806 N N . GLU A 1 109 ? -10.052 10.227 2.845 1.00 93.56 109 GLU A N 1
ATOM 807 C CA . GLU A 1 109 ? -9.376 11.244 2.033 1.00 93.56 109 GLU A CA 1
ATOM 808 C C . GLU A 1 109 ? -8.911 10.664 0.692 1.00 93.56 109 GLU A C 1
ATOM 810 O O . GLU A 1 109 ? -8.963 11.344 -0.323 1.00 93.56 109 GLU A O 1
ATOM 815 N N . ILE A 1 110 ? -8.469 9.402 0.696 1.00 95.88 110 ILE A N 1
ATOM 816 C CA . ILE A 1 110 ? -7.924 8.713 -0.482 1.00 95.88 110 ILE A CA 1
ATOM 817 C C . ILE A 1 110 ? -9.010 8.014 -1.316 1.00 95.88 110 ILE A C 1
ATOM 819 O O . ILE A 1 110 ? -8.790 7.758 -2.494 1.00 95.88 110 ILE A O 1
ATOM 823 N N . GLU A 1 111 ? -10.151 7.669 -0.710 1.00 95.50 111 GLU A N 1
ATOM 824 C CA . GLU A 1 111 ? -11.276 6.968 -1.358 1.00 95.50 111 GLU A CA 1
ATOM 825 C C . GLU A 1 111 ? -10.866 5.736 -2.209 1.00 95.50 111 GLU A C 1
ATOM 827 O O . GLU A 1 111 ? -11.261 5.611 -3.370 1.00 95.50 111 GLU A O 1
ATOM 832 N N . PRO A 1 112 ? -10.081 4.784 -1.661 1.00 97.50 112 PRO A N 1
ATOM 833 C CA . PRO A 1 112 ? -9.613 3.629 -2.425 1.00 97.50 112 PRO A CA 1
ATOM 834 C C . PRO A 1 112 ? -10.742 2.626 -2.705 1.00 97.50 112 PRO A C 1
ATOM 836 O O . PRO A 1 112 ? -11.716 2.539 -1.960 1.00 97.50 112 PRO A O 1
ATOM 839 N N . SER A 1 113 ? -10.578 1.766 -3.714 1.00 97.62 113 SER A N 1
ATOM 840 C CA . SER A 1 113 ? -11.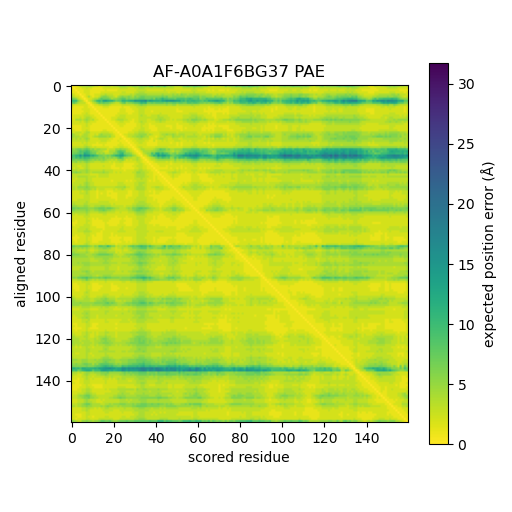503 0.639 -3.928 1.00 97.62 113 SER A CA 1
ATOM 841 C C . SER A 1 113 ? -11.277 -0.495 -2.922 1.00 97.62 113 SER A C 1
ATOM 843 O O . SE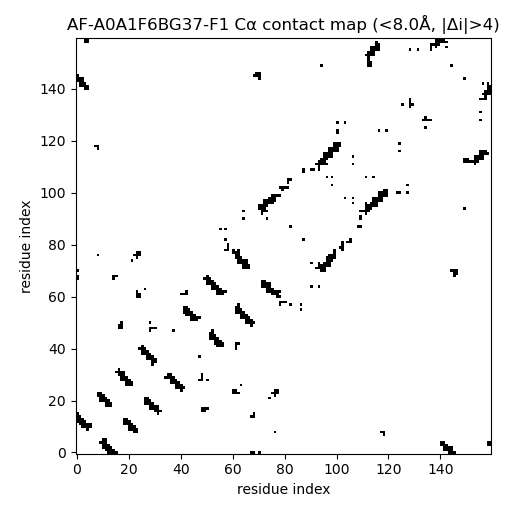R A 1 113 ? -12.226 -1.147 -2.489 1.00 97.62 113 SER A O 1
ATOM 845 N N . ILE A 1 114 ? -10.022 -0.747 -2.536 1.00 98.31 114 ILE A N 1
ATOM 846 C CA . ILE A 1 114 ? -9.646 -1.818 -1.604 1.00 98.31 114 ILE A CA 1
ATOM 847 C C . ILE A 1 114 ? -8.784 -1.260 -0.473 1.00 98.31 114 ILE A C 1
ATOM 849 O O . ILE A 1 114 ? -7.850 -0.494 -0.705 1.00 98.31 114 ILE A O 1
ATOM 853 N N . VAL A 1 115 ? -9.039 -1.711 0.754 1.00 97.81 115 VAL A N 1
ATOM 854 C CA . VAL A 1 115 ? -8.253 -1.372 1.946 1.00 97.81 115 VAL A CA 1
ATOM 855 C C . VAL A 1 115 ? -7.658 -2.623 2.574 1.00 97.81 115 VAL A C 1
ATOM 857 O O . VAL A 1 115 ? -8.356 -3.602 2.826 1.00 97.81 115 VAL A O 1
ATOM 860 N N . ILE A 1 116 ? -6.363 -2.566 2.876 1.00 97.19 116 ILE A N 1
ATOM 861 C CA . ILE A 1 116 ? -5.615 -3.616 3.561 1.00 97.19 116 ILE A CA 1
ATOM 862 C C . ILE A 1 116 ? -5.063 -3.035 4.872 1.00 97.19 116 ILE A C 1
ATOM 864 O O . ILE A 1 116 ? -4.114 -2.244 4.834 1.00 97.19 116 ILE A O 1
ATOM 868 N N . PRO A 1 117 ? -5.632 -3.393 6.038 1.00 95.50 117 PRO A N 1
ATOM 869 C CA . PRO A 1 117 ? -5.139 -2.908 7.319 1.00 95.50 117 PRO A CA 1
ATOM 870 C C . PRO A 1 117 ? -3.781 -3.534 7.672 1.00 95.50 117 PRO A C 1
ATOM 872 O O . PRO A 1 117 ? -3.478 -4.671 7.306 1.00 95.50 117 PRO A O 1
ATOM 875 N N . THR A 1 118 ? -2.964 -2.800 8.428 1.00 93.94 118 THR A N 1
ATOM 876 C CA . THR A 1 118 ? -1.672 -3.254 8.975 1.00 93.94 118 THR A CA 1
ATOM 877 C C . THR A 1 118 ? -1.439 -2.694 10.388 1.00 93.94 118 THR A C 1
ATOM 879 O O . THR A 1 118 ? -2.202 -1.849 10.855 1.00 93.94 118 THR A O 1
ATOM 882 N N . GLN A 1 119 ? -0.408 -3.185 11.088 1.00 91.38 119 GLN A N 1
ATOM 883 C CA . GLN A 1 119 ? 0.016 -2.726 12.423 1.00 91.38 119 GLN A CA 1
ATOM 884 C C . GLN A 1 119 ? -1.104 -2.768 13.473 1.00 91.38 119 GLN A C 1
ATOM 886 O O . GLN A 1 119 ? -1.315 -1.814 14.217 1.00 91.38 119 GLN A O 1
ATOM 891 N N . TYR A 1 120 ? -1.828 -3.884 13.526 1.00 92.00 120 TYR A N 1
ATOM 892 C CA . TYR A 1 120 ? -2.928 -4.094 14.459 1.00 92.00 120 TYR A CA 1
ATOM 893 C C . TYR A 1 120 ? -2.661 -5.275 15.393 1.00 92.00 120 TYR A C 1
ATOM 895 O O . TYR A 1 120 ? -1.928 -6.209 15.064 1.00 92.00 120 TYR A O 1
ATOM 903 N N . ASP A 1 121 ? -3.319 -5.246 16.545 1.00 92.25 121 ASP A N 1
ATOM 904 C CA . ASP A 1 121 ? -3.598 -6.426 17.355 1.00 92.25 121 ASP A CA 1
ATOM 905 C C . ASP A 1 121 ? -5.045 -6.910 17.075 1.00 92.25 121 ASP A C 1
ATOM 907 O O . ASP A 1 121 ? -5.776 -6.262 16.313 1.00 92.25 121 ASP A O 1
ATOM 911 N N . PRO A 1 122 ? -5.498 -8.043 17.646 1.00 91.12 122 PRO A N 1
ATOM 912 C CA . PRO A 1 122 ? -6.862 -8.527 17.422 1.00 91.12 122 PRO A CA 1
ATOM 913 C C . PRO A 1 122 ? -7.964 -7.528 17.818 1.00 91.12 122 PRO A C 1
ATOM 915 O O . PRO A 1 122 ? -9.020 -7.500 17.185 1.00 91.12 122 PRO A O 1
ATOM 918 N N . HIS A 1 123 ? -7.735 -6.690 18.835 1.00 92.25 123 HIS A N 1
ATOM 919 C CA . HIS A 1 123 ? -8.717 -5.701 19.282 1.00 92.25 123 HIS A CA 1
ATOM 920 C C . HIS A 1 123 ? -8.802 -4.517 18.316 1.00 92.25 123 HIS A C 1
ATOM 922 O O . HIS A 1 123 ? -9.902 -4.120 17.933 1.00 92.25 123 HIS A O 1
ATOM 928 N N . GLY A 1 124 ? -7.654 -3.995 17.884 1.00 93.19 124 GLY A N 1
ATOM 929 C CA . GLY A 1 124 ? -7.547 -2.930 16.896 1.00 93.19 124 GLY A CA 1
ATOM 930 C C . GLY A 1 124 ? -8.131 -3.345 15.551 1.00 93.19 124 GLY A C 1
ATOM 931 O O . GLY A 1 124 ? -8.896 -2.584 14.966 1.00 93.19 124 GLY A O 1
ATOM 932 N N . LEU A 1 125 ? -7.860 -4.574 15.094 1.00 93.75 125 LEU A N 1
ATOM 933 C CA . LEU A 1 125 ? -8.471 -5.091 13.867 1.00 93.75 125 LEU A CA 1
ATOM 934 C C . LEU A 1 125 ? -9.994 -5.173 13.991 1.00 93.75 125 LEU A C 1
ATOM 936 O O . LEU A 1 125 ? -10.699 -4.719 13.095 1.00 93.75 125 LEU A O 1
ATOM 940 N N . SER A 1 126 ? -10.513 -5.716 15.098 1.00 93.69 126 SER A N 1
ATOM 941 C CA . SER A 1 126 ? -11.963 -5.810 15.310 1.00 93.69 126 SER A CA 1
ATOM 942 C C . SER A 1 126 ? -12.633 -4.432 15.325 1.00 93.69 126 SER A C 1
ATOM 944 O O . SER A 1 126 ? -13.692 -4.263 14.724 1.00 93.69 126 SER A O 1
ATOM 946 N N . ALA A 1 127 ? -12.016 -3.434 15.966 1.00 93.50 127 ALA A N 1
ATOM 947 C CA . ALA A 1 127 ? -12.516 -2.060 15.957 1.00 93.50 127 ALA A CA 1
ATOM 948 C C . ALA A 1 127 ? -12.512 -1.462 14.541 1.00 93.50 127 ALA A C 1
ATOM 950 O O . ALA A 1 127 ? -13.528 -0.926 14.107 1.00 93.50 127 ALA A O 1
ATOM 951 N N . PHE A 1 128 ? -11.412 -1.634 13.804 1.00 94.81 128 PHE A N 1
ATOM 952 C CA . PHE A 1 128 ? -11.276 -1.167 12.426 1.00 94.81 128 PHE A CA 1
ATOM 953 C C . PHE A 1 128 ? -12.340 -1.772 11.505 1.00 94.81 128 PHE A C 1
ATOM 955 O O . PHE A 1 128 ? -13.013 -1.052 10.779 1.00 94.81 128 PHE A O 1
ATOM 962 N N . LEU A 1 129 ? -12.542 -3.092 11.553 1.00 94.62 129 LEU A N 1
ATOM 963 C CA . LEU A 1 129 ? -13.537 -3.767 10.716 1.00 94.62 129 LEU A CA 1
ATOM 964 C C . LEU A 1 129 ? -14.965 -3.276 11.001 1.00 94.62 129 LEU A C 1
ATOM 966 O O . LEU A 1 129 ? -15.733 -3.060 10.059 1.00 94.62 129 LEU A O 1
ATOM 970 N N . LYS A 1 130 ? -15.297 -3.011 12.271 1.00 93.88 130 LYS A N 1
ATOM 971 C CA . LYS A 1 130 ? -16.606 -2.473 12.671 1.00 93.88 130 LYS A CA 1
ATOM 972 C C . LYS A 1 130 ? -16.887 -1.084 12.110 1.00 93.88 130 LYS A C 1
ATOM 974 O O . LYS A 1 130 ? -18.036 -0.811 11.771 1.00 93.88 130 LYS A O 1
ATOM 979 N N . GLU A 1 131 ? -15.875 -0.226 11.964 1.00 91.69 131 GLU A N 1
ATOM 980 C CA . GLU A 1 131 ? -16.041 1.085 11.308 1.00 91.69 131 GLU A CA 1
ATOM 981 C C . GLU A 1 131 ? -16.514 0.950 9.854 1.00 91.69 131 GLU A C 1
ATOM 983 O O . GLU A 1 131 ? -17.220 1.821 9.348 1.00 91.69 131 GLU A O 1
ATOM 988 N N . PHE A 1 132 ? -16.190 -0.174 9.210 1.00 90.62 132 PHE A N 1
ATOM 989 C CA . PHE A 1 132 ? -16.620 -0.522 7.856 1.00 90.62 132 PHE A CA 1
ATOM 990 C C . PHE A 1 132 ? -17.800 -1.504 7.827 1.00 90.62 132 PHE A C 1
ATOM 992 O O . PHE A 1 132 ? -18.093 -2.079 6.779 1.00 90.62 132 PHE A O 1
ATOM 999 N N . GLY A 1 133 ? -18.476 -1.722 8.961 1.00 90.81 133 GLY A N 1
ATOM 1000 C CA . GLY A 1 133 ? -19.633 -2.616 9.055 1.00 90.81 133 GLY A CA 1
ATOM 1001 C C . GLY A 1 133 ? -19.307 -4.086 8.779 1.00 90.81 133 GLY A C 1
ATOM 1002 O O . GLY A 1 133 ? -20.179 -4.829 8.331 1.00 90.81 133 GLY A O 1
ATOM 1003 N N . LYS A 1 134 ? -18.055 -4.504 9.003 1.00 90.19 134 LYS A N 1
ATOM 1004 C CA . LYS A 1 134 ? -17.610 -5.893 8.862 1.00 90.19 134 LYS A CA 1
ATOM 1005 C C . LYS A 1 134 ? -17.295 -6.476 10.239 1.00 90.19 134 LYS A C 1
ATOM 1007 O O . LYS A 1 134 ? -16.598 -5.849 11.027 1.00 90.19 134 LYS A O 1
ATOM 1012 N N . ASP A 1 135 ? -17.759 -7.693 10.508 1.00 79.00 135 ASP A N 1
ATOM 1013 C CA . ASP A 1 135 ? -17.517 -8.353 11.800 1.00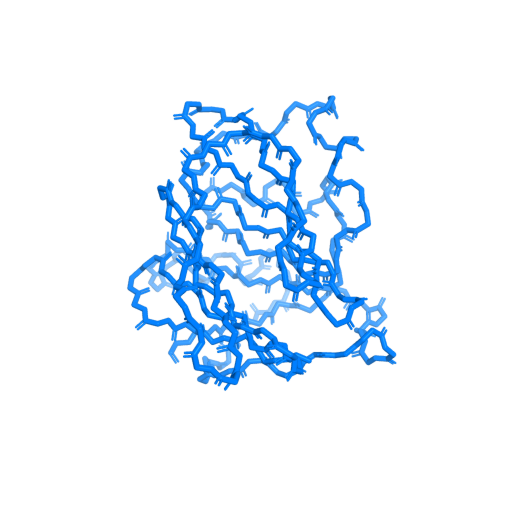 79.00 135 ASP A CA 1
ATOM 1014 C C . ASP A 1 135 ? -16.480 -9.481 11.726 1.00 79.00 135 ASP A C 1
ATOM 1016 O O . ASP A 1 135 ? -15.773 -9.711 12.704 1.00 79.00 135 ASP A O 1
ATOM 1020 N N . ASP A 1 136 ? -16.353 -10.164 10.581 1.00 79.75 136 ASP A N 1
ATOM 1021 C CA . ASP A 1 136 ? -15.533 -11.379 10.479 1.00 79.75 136 ASP A CA 1
ATOM 1022 C C . ASP A 1 136 ? -14.887 -11.519 9.086 1.00 79.75 136 ASP A C 1
ATOM 1024 O O . ASP A 1 136 ? -15.316 -12.293 8.227 1.00 79.75 136 ASP A O 1
ATOM 1028 N N . VAL A 1 137 ? -13.868 -10.692 8.814 1.00 91.88 137 VAL A N 1
ATOM 1029 C CA . VAL A 1 137 ? -13.071 -10.798 7.580 1.00 91.88 137 VAL A CA 1
ATOM 1030 C C . VAL A 1 137 ? -11.965 -11.824 7.793 1.00 91.88 137 VAL A C 1
ATOM 1032 O O . VAL A 1 137 ? -10.979 -11.551 8.477 1.00 91.88 137 VAL A O 1
ATOM 1035 N N . ALA A 1 138 ? -12.121 -12.998 7.182 1.00 91.56 138 ALA A N 1
ATOM 1036 C CA . ALA A 1 138 ? -11.125 -14.059 7.251 1.00 91.56 138 ALA A CA 1
ATOM 1037 C C . ALA A 1 138 ? -9.784 -13.606 6.628 1.00 91.56 138 ALA A C 1
ATOM 1039 O O . ALA A 1 138 ? -9.774 -13.148 5.480 1.00 91.56 138 ALA A O 1
ATOM 1040 N N . PRO A 1 139 ? -8.648 -13.751 7.339 1.00 93.88 139 PRO A N 1
ATOM 1041 C CA . PRO A 1 139 ? -7.335 -13.487 6.765 1.00 93.88 139 PRO A CA 1
ATOM 1042 C C . PRO A 1 139 ? -7.028 -14.421 5.592 1.00 93.88 139 PRO A C 1
ATOM 1044 O O . PRO A 1 139 ? -7.307 -15.621 5.651 1.00 93.88 139 PRO A O 1
ATOM 1047 N N . GLN A 1 140 ? -6.408 -13.884 4.543 1.00 96.06 140 GLN A N 1
ATOM 1048 C CA . GLN A 1 140 ? -6.020 -14.644 3.356 1.00 96.06 140 GLN A CA 1
ATOM 1049 C C . GLN A 1 140 ? -4.538 -14.439 2.997 1.00 96.06 140 GLN A C 1
ATOM 1051 O O . GLN A 1 140 ? -3.998 -13.353 3.199 1.00 96.06 140 GLN A O 1
ATOM 1056 N N . PRO A 1 141 ? -3.867 -15.439 2.395 1.00 95.38 141 PRO A N 1
ATOM 1057 C CA . PRO A 1 141 ? -2.430 -15.357 2.111 1.00 95.38 141 PRO A CA 1
ATOM 1058 C C . PRO A 1 141 ? -2.083 -14.375 0.985 1.00 95.38 141 PRO A C 1
ATOM 1060 O O . PRO A 1 141 ? -0.930 -13.962 0.827 1.00 95.38 141 PRO A O 1
ATOM 1063 N N . LYS A 1 142 ? -3.062 -14.036 0.139 1.00 96.75 142 LYS A N 1
ATOM 1064 C CA . LYS A 1 142 ? -2.881 -13.125 -0.989 1.00 96.75 142 LYS A CA 1
ATOM 1065 C C . LYS A 1 142 ? -4.193 -12.494 -1.437 1.00 96.75 142 LYS A C 1
ATOM 1067 O O . LYS A 1 142 ? -5.246 -13.114 -1.329 1.00 96.75 142 LYS A O 1
ATOM 1072 N N . LEU A 1 143 ? -4.085 -11.324 -2.051 1.00 97.56 143 LEU A N 1
ATOM 1073 C CA . LEU A 1 143 ? -5.119 -10.677 -2.848 1.00 97.56 143 LEU A CA 1
ATOM 1074 C C . LEU A 1 143 ? -4.678 -10.671 -4.315 1.00 97.56 143 LEU A C 1
ATOM 1076 O O . LEU A 1 143 ? -3.596 -10.181 -4.629 1.00 97.56 143 LEU A O 1
ATOM 1080 N N . SER A 1 144 ? -5.510 -11.182 -5.218 1.00 97.19 144 SER A N 1
ATOM 1081 C CA . SER A 1 144 ? -5.290 -11.066 -6.664 1.00 97.19 144 SER A CA 1
ATOM 1082 C C . SER A 1 144 ? -6.187 -9.961 -7.216 1.00 97.19 144 SER A C 1
ATOM 1084 O O . SER A 1 144 ? -7.404 -10.056 -7.105 1.00 97.19 144 SER A O 1
ATOM 1086 N N . VAL A 1 145 ? -5.593 -8.932 -7.821 1.00 96.50 145 VAL A N 1
ATOM 1087 C CA . VAL A 1 145 ? -6.304 -7.736 -8.300 1.00 96.50 145 VAL A CA 1
ATOM 1088 C C . VAL A 1 145 ? -5.852 -7.345 -9.707 1.00 96.50 145 VAL A C 1
ATOM 1090 O O . VAL A 1 145 ? -4.673 -7.461 -10.071 1.00 96.50 145 VAL A O 1
ATOM 1093 N N . THR A 1 146 ? -6.801 -6.893 -10.519 1.00 95.94 146 THR A N 1
ATOM 1094 C CA . THR A 1 146 ? -6.584 -6.304 -11.845 1.00 95.94 146 THR A CA 1
ATOM 1095 C C . THR A 1 146 ? -7.481 -5.082 -11.996 1.00 95.94 146 THR A C 1
ATOM 1097 O O . THR A 1 146 ? -8.517 -4.996 -11.339 1.00 95.94 146 THR A O 1
ATOM 1100 N N . ARG A 1 147 ? -7.092 -4.133 -12.854 1.00 94.56 147 ARG A N 1
ATOM 1101 C CA . ARG A 1 147 ? -7.796 -2.850 -13.006 1.00 94.56 147 ARG A CA 1
ATOM 1102 C C . ARG A 1 147 ? -9.277 -2.998 -13.372 1.00 94.56 147 ARG A C 1
ATOM 1104 O O . ARG A 1 147 ? -10.091 -2.191 -12.939 1.00 94.56 147 ARG A O 1
ATOM 1111 N N . ASP A 1 148 ? -9.607 -4.027 -14.148 1.00 95.06 148 ASP A N 1
ATOM 1112 C CA . ASP A 1 148 ? -10.955 -4.384 -14.609 1.00 95.06 148 ASP A CA 1
ATOM 1113 C C . ASP A 1 148 ? -11.813 -5.100 -13.552 1.00 95.06 148 ASP A C 1
ATOM 1115 O O . ASP A 1 148 ? -13.010 -5.267 -13.756 1.00 95.06 148 ASP A O 1
ATOM 1119 N N . LYS A 1 149 ? -11.214 -5.538 -12.438 1.00 94.56 149 LYS A N 1
ATOM 1120 C CA . LYS A 1 149 ? -11.879 -6.306 -11.370 1.00 94.56 149 LYS A CA 1
ATOM 1121 C C . LYS A 1 149 ? -11.840 -5.600 -10.020 1.00 94.56 149 LYS A C 1
ATOM 1123 O O . LYS A 1 149 ? -11.912 -6.257 -8.983 1.00 94.56 149 LYS A O 1
ATOM 1128 N N . LEU A 1 150 ? -11.671 -4.283 -10.025 1.00 95.75 150 LEU A N 1
ATOM 1129 C CA . LEU A 1 150 ? -11.800 -3.502 -8.803 1.00 95.75 150 LEU A CA 1
ATOM 1130 C C . LEU A 1 150 ? -13.271 -3.477 -8.369 1.00 95.75 150 LEU A C 1
ATOM 1132 O O . LEU A 1 150 ? -14.152 -3.400 -9.229 1.00 95.75 150 LEU A O 1
ATOM 1136 N N . PRO A 1 151 ? -13.545 -3.582 -7.062 1.00 95.88 151 PRO A N 1
ATOM 1137 C CA . PRO A 1 151 ? -14.909 -3.575 -6.564 1.00 95.88 151 PRO A CA 1
ATOM 1138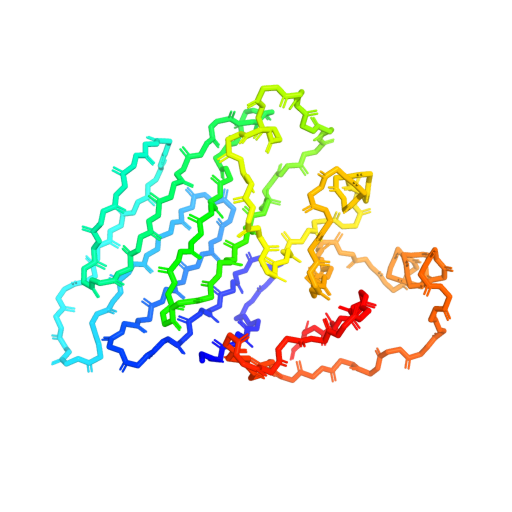 C C . PRO A 1 151 ? -15.538 -2.186 -6.741 1.00 95.88 151 PRO A C 1
ATOM 1140 O O . PRO A 1 151 ? -14.864 -1.163 -6.635 1.00 95.88 151 PRO A O 1
ATOM 1143 N N . GLU A 1 152 ? -16.849 -2.149 -6.988 1.00 91.88 152 GLU A N 1
ATOM 1144 C CA . GLU A 1 152 ? -17.611 -0.892 -7.091 1.00 91.88 152 GLU A CA 1
ATOM 1145 C C . GLU A 1 152 ? -17.802 -0.205 -5.729 1.00 91.88 152 GLU A C 1
ATOM 1147 O O . GLU A 1 152 ? -18.058 0.994 -5.660 1.00 91.88 152 GLU A O 1
ATOM 1152 N N . GLN A 1 153 ? -17.699 -0.972 -4.641 1.00 92.62 153 GLN A N 1
ATOM 1153 C CA . GLN A 1 153 ? -17.797 -0.495 -3.264 1.00 92.62 153 GLN A CA 1
ATOM 1154 C C . GLN A 1 153 ? -16.512 -0.824 -2.511 1.00 92.62 153 GLN A C 1
ATOM 1156 O O . GLN A 1 153 ? -15.868 -1.832 -2.795 1.00 92.62 153 GLN A O 1
ATOM 1161 N N . LEU A 1 154 ? -16.179 0.002 -1.518 1.00 95.31 154 LEU A N 1
ATOM 1162 C CA . LEU A 1 154 ? -14.999 -0.176 -0.677 1.00 95.31 154 LEU A CA 1
ATOM 1163 C C . LEU A 1 154 ? -14.941 -1.590 -0.076 1.00 95.31 154 LEU A C 1
ATOM 1165 O O . LEU A 1 154 ? -15.801 -1.988 0.714 1.00 95.31 154 LEU A O 1
ATOM 1169 N N . GLU A 1 155 ? -13.873 -2.323 -0.380 1.00 96.19 155 GLU A N 1
ATOM 1170 C CA . GLU A 1 155 ? -13.643 -3.658 0.155 1.00 96.19 155 GLU A CA 1
ATOM 1171 C C . GLU A 1 155 ? -12.448 -3.683 1.113 1.00 96.19 155 GLU A C 1
ATOM 1173 O O . GLU A 1 155 ? -11.303 -3.466 0.731 1.00 96.19 155 GLU A O 1
ATOM 1178 N N . VAL A 1 156 ? -12.696 -4.014 2.381 1.00 97.12 156 VAL A N 1
ATOM 1179 C CA . VAL A 1 156 ? -11.619 -4.343 3.328 1.00 97.12 156 VAL A CA 1
ATOM 1180 C C . VAL A 1 156 ? -11.177 -5.799 3.159 1.00 97.12 156 VAL A C 1
ATOM 1182 O O . VAL A 1 156 ? -12.022 -6.693 3.268 1.00 97.12 156 VAL A O 1
ATOM 1185 N N . VAL A 1 157 ? -9.874 -6.018 2.963 1.00 97.06 157 VAL A N 1
ATOM 1186 C CA . VAL A 1 157 ? -9.213 -7.322 2.795 1.00 97.06 157 VAL A CA 1
ATOM 1187 C C . VAL A 1 157 ? -8.107 -7.484 3.836 1.00 97.06 157 VAL A C 1
ATOM 1189 O O . VAL A 1 157 ? -7.208 -6.653 3.925 1.00 97.06 157 VAL A O 1
ATOM 1192 N N . VAL A 1 158 ? -8.116 -8.586 4.587 1.00 96.25 158 VAL A N 1
ATOM 1193 C CA . VAL A 1 158 ? -7.086 -8.880 5.598 1.00 96.25 158 VAL A CA 1
ATOM 1194 C C . VAL A 1 158 ? -6.067 -9.868 5.031 1.00 96.25 158 VAL A C 1
ATOM 1196 O O . VAL A 1 158 ? -6.436 -10.963 4.612 1.00 96.25 158 VAL A O 1
ATOM 1199 N N . LEU A 1 159 ? -4.782 -9.496 5.021 1.00 94.94 159 LEU A N 1
ATOM 1200 C CA . LEU A 1 159 ? -3.686 -10.377 4.596 1.00 94.94 159 LEU A CA 1
ATOM 1201 C C . LEU A 1 159 ? -2.893 -10.903 5.800 1.00 94.94 159 LEU A C 1
ATOM 1203 O O . LEU A 1 159 ? -2.567 -10.115 6.690 1.00 94.94 159 LEU A O 1
ATOM 1207 N N . ALA A 1 160 ? -2.569 -12.202 5.804 1.00 86.31 160 ALA A N 1
ATOM 1208 C CA . ALA A 1 160 ? -1.764 -12.875 6.833 1.00 86.31 160 ALA A CA 1
ATOM 1209 C C . ALA A 1 160 ? -0.933 -14.032 6.261 1.00 86.31 160 ALA A C 1
ATOM 1211 O O . ALA A 1 160 ? -1.414 -14.691 5.310 1.00 86.31 160 ALA A O 1
#

Organism: NCBI:txid1798401

Mean predicted aligned error: 3.47 Å

Sequence (160 aa):
MDISFVNQSSFRLRGKLAMVIVDQKSLRVEDRAGGAPYQIRGPGEYEVKGVGVIGLSAAGTTIYRIEIDGVSVLYLGGLTQPLTSDQVDLLDGVDVLIVPVGVPSVIKEIEPSIVIPTQYDPHGLSAFLKEFGKDDVAPQPKLSVTRDKLPEQLEVVVLA

Radius of gyration: 14.75 Å; Cα contacts (8 Å, |Δi|>4): 360; chains: 1; bounding box: 40×34×35 Å

Solvent-accessible surface area (backbone atoms only — not comparable to full-atom values): 8839 Å² total; per-residue (Å²): 65,38,39,28,56,73,54,96,67,30,40,35,40,40,35,91,59,27,36,37,43,37,42,49,69,38,38,36,43,32,47,72,90,73,57,82,70,45,81,47,70,57,58,47,80,45,79,54,81,82,30,40,34,43,27,42,77,47,88,93,36,46,27,40,39,36,34,40,74,79,36,28,35,34,40,38,52,63,51,76,61,79,75,52,70,74,56,47,67,75,52,65,80,31,42,32,36,37,38,33,61,82,41,61,70,46,52,74,72,55,63,34,31,30,38,31,68,37,82,60,54,78,66,54,45,52,54,55,34,48,79,72,76,40,89,79,76,72,68,31,61,59,48,80,51,49,67,91,66,60,55,96,54,76,39,80,49,42,62,85

pLDDT: mean 93.5, std 4.85, range [69.06, 98.5]

Secondary structure (DSSP, 8-state):
-EEEEEETTEEEEE-SSEEEEE-SS-EEEEETTSPPPEEE-SSEEEEETTEEEEEEEETTEEEEEEEETTEEEEE-TT--SPPPHHHHHTT-S-SEEEEETT-TTHHHHH--SEEEEES--HHHHHHHHHHTT-S----BS-EE--GGG--SS-EE--B-